Protein AF-A0A159WAA1-F1 (afdb_monomer)

Nearest PDB structures (foldseek):
  8szz-assembly1_s  TM=8.284E-01  e=5.741E+00  synthetic construct

Organism: NCBI:txid241416

Radius of gyration: 31.29 Å; Cα contacts (8 Å, |Δi|>4): 26; chains: 1; bounding box: 63×34×93 Å

Mean predicted aligned error: 6.97 Å

Sequence (122 aa):
DGDYEALVRLLKENDELKDRALRVAAEMENLRRRTARDVHDARAYAVANFARDMLSVSDNLRRALDAIPAEAKASGDAGFKALIEGVELTERAMLSALERHGVKKLEPEGEKFDPNFHQAMF

Solvent-accessible surface area (backbone atoms only — not comparable to full-atom values): 7211 Å² total; per-residue (Å²): 111,71,69,60,54,50,50,54,52,52,52,52,52,50,51,54,51,49,54,51,51,53,51,52,52,52,52,50,53,52,48,51,56,48,51,54,49,53,54,50,49,51,63,72,51,65,52,49,66,60,52,56,59,48,48,58,53,47,52,48,51,51,50,57,63,68,69,52,51,69,65,55,68,69,72,44,54,72,68,56,50,51,49,54,51,52,51,55,50,49,45,53,53,51,53,55,50,39,40,76,72,75,47,71,89,82,80,65,80,93,54,82,91,44,81,92,83,48,82,92,80,134

Structure (mmCIF, N/CA/C/O backbone):
data_AF-A0A159WAA1-F1
#
_entry.id   AF-A0A159WAA1-F1
#
loop_
_atom_site.group_PDB
_atom_site.id
_atom_site.type_symbol
_atom_site.label_atom_id
_atom_site.label_alt_id
_atom_site.label_comp_id
_atom_site.label_asym_id
_atom_site.label_entity_id
_atom_site.label_seq_id
_atom_site.pdbx_PDB_ins_code
_atom_site.Cartn_x
_atom_site.Cartn_y
_atom_site.Cartn_z
_atom_site.occupancy
_atom_site.B_iso_or_equiv
_atom_site.auth_seq_id
_atom_site.auth_comp_id
_atom_site.auth_asym_id
_atom_site.auth_atom_id
_atom_site.pdbx_PDB_model_num
ATOM 1 N N . ASP A 1 1 ? 39.001 -2.198 -59.659 1.00 68.75 1 ASP A N 1
ATOM 2 C CA . ASP A 1 1 ? 38.938 -3.321 -58.702 1.00 68.75 1 ASP A CA 1
ATOM 3 C C . ASP A 1 1 ? 39.058 -2.901 -57.241 1.00 68.75 1 ASP A C 1
ATOM 5 O O . ASP A 1 1 ? 38.083 -3.092 -56.530 1.00 68.75 1 ASP A O 1
ATOM 9 N N . GLY A 1 2 ? 40.136 -2.243 -56.793 1.00 83.88 2 GLY A N 1
ATOM 10 C CA . GLY A 1 2 ? 40.289 -1.844 -55.375 1.00 83.88 2 GLY A CA 1
ATOM 11 C C . GLY A 1 2 ? 39.206 -0.903 -54.811 1.00 83.88 2 GLY A C 1
ATOM 12 O O . GLY A 1 2 ? 38.741 -1.107 -53.692 1.00 83.88 2 GLY A O 1
ATOM 13 N N . ASP A 1 3 ? 38.737 0.076 -55.592 1.00 87.00 3 ASP A N 1
ATOM 14 C CA . ASP A 1 3 ? 37.697 1.019 -55.136 1.00 87.00 3 ASP A CA 1
ATOM 15 C C . ASP A 1 3 ? 36.321 0.359 -54.960 1.00 87.00 3 ASP A C 1
ATOM 17 O O . ASP A 1 3 ? 35.555 0.725 -54.069 1.00 87.00 3 ASP A O 1
ATOM 21 N N . TYR A 1 4 ? 36.008 -0.647 -55.784 1.00 91.31 4 TYR A N 1
ATOM 22 C CA . TYR A 1 4 ? 34.757 -1.400 -55.676 1.00 91.31 4 TYR A CA 1
ATOM 23 C C . TYR A 1 4 ? 34.764 -2.298 -54.433 1.00 91.31 4 TYR A C 1
ATOM 25 O O . TYR A 1 4 ? 33.777 -2.360 -53.703 1.00 91.31 4 TYR A O 1
ATOM 33 N N . GLU A 1 5 ? 35.898 -2.936 -54.141 1.00 93.00 5 GLU A N 1
ATOM 34 C CA . GLU A 1 5 ? 36.074 -3.751 -52.938 1.00 93.00 5 GLU A CA 1
ATOM 35 C C . GLU A 1 5 ? 36.005 -2.901 -51.657 1.00 93.00 5 GLU A C 1
ATOM 37 O O . GLU A 1 5 ? 35.340 -3.280 -50.688 1.00 93.00 5 GLU A O 1
ATOM 42 N N . ALA A 1 6 ? 36.597 -1.700 -51.674 1.00 93.62 6 ALA A N 1
ATOM 43 C CA . ALA A 1 6 ? 36.476 -0.732 -50.587 1.00 93.62 6 ALA A CA 1
ATOM 44 C C . ALA A 1 6 ? 35.020 -0.276 -50.372 1.00 93.62 6 ALA A C 1
ATOM 46 O O . ALA A 1 6 ? 34.557 -0.225 -49.231 1.00 93.62 6 ALA A O 1
ATOM 47 N N . LEU A 1 7 ? 34.275 -0.005 -51.451 1.00 94.75 7 LEU A N 1
ATOM 48 C CA . LEU A 1 7 ? 32.862 0.379 -51.380 1.00 94.75 7 LEU A CA 1
ATOM 49 C C . LEU A 1 7 ? 31.999 -0.732 -50.765 1.00 94.75 7 LEU A C 1
ATOM 51 O O . LEU A 1 7 ? 31.196 -0.467 -49.872 1.00 94.75 7 LEU A O 1
ATOM 55 N N . VAL A 1 8 ? 32.184 -1.980 -51.204 1.00 95.50 8 VAL A N 1
ATOM 56 C CA . VAL A 1 8 ? 31.446 -3.142 -50.681 1.00 95.50 8 VAL A CA 1
ATOM 57 C C . VAL A 1 8 ? 31.746 -3.361 -49.197 1.00 95.50 8 VAL A C 1
ATOM 59 O O . VAL A 1 8 ? 30.826 -3.600 -48.411 1.00 95.50 8 VAL A O 1
ATOM 62 N N . ARG A 1 9 ? 33.013 -3.225 -48.783 1.00 95.62 9 ARG A N 1
ATOM 63 C CA . ARG A 1 9 ? 33.405 -3.315 -47.370 1.00 95.62 9 ARG A CA 1
ATOM 64 C C . ARG A 1 9 ? 32.722 -2.241 -46.521 1.00 95.62 9 ARG A C 1
ATOM 66 O O . ARG A 1 9 ? 32.181 -2.568 -45.468 1.00 95.62 9 ARG A O 1
ATOM 73 N N . LEU A 1 10 ? 32.720 -0.990 -46.983 1.00 96.06 10 LEU A N 1
ATOM 74 C CA . LEU A 1 10 ? 32.089 0.124 -46.271 1.00 96.06 10 LEU A CA 1
ATOM 75 C C . LEU A 1 10 ? 30.568 -0.031 -46.173 1.00 96.06 10 LEU A C 1
ATOM 77 O O . LEU A 1 10 ? 29.998 0.290 -45.135 1.00 96.06 10 LEU A O 1
ATOM 81 N N . LEU A 1 11 ? 29.906 -0.546 -47.215 1.00 95.62 11 LEU A N 1
ATOM 82 C CA . LEU A 1 11 ? 28.469 -0.838 -47.177 1.00 95.62 11 LEU A CA 1
ATOM 83 C C . LEU A 1 11 ? 28.144 -1.911 -46.137 1.00 95.62 11 LEU A C 1
ATOM 85 O O . LEU A 1 11 ? 27.240 -1.721 -45.327 1.00 95.62 11 LEU A O 1
ATOM 89 N N . LYS A 1 12 ? 28.931 -2.991 -46.099 1.00 96.75 12 LYS A N 1
ATOM 90 C CA . LYS A 1 12 ? 28.764 -4.050 -45.101 1.00 96.75 12 LYS A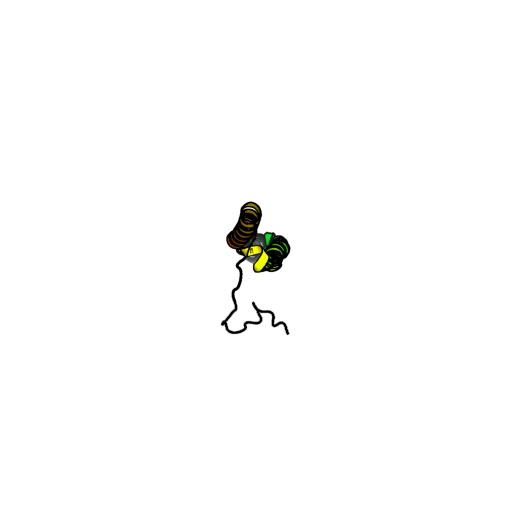 CA 1
ATOM 91 C C . LYS A 1 12 ? 28.967 -3.529 -43.676 1.00 96.75 12 LYS A C 1
ATOM 93 O O . LYS A 1 12 ? 28.150 -3.803 -42.805 1.00 96.75 12 LYS A O 1
ATOM 98 N N . GLU A 1 13 ? 30.020 -2.748 -43.446 1.00 96.12 13 GLU A N 1
ATOM 99 C CA . GLU A 1 13 ? 30.276 -2.129 -42.141 1.00 96.12 13 GLU A CA 1
ATOM 100 C C . GLU A 1 13 ? 29.150 -1.158 -41.749 1.00 96.12 13 GLU A C 1
ATOM 102 O O . GLU A 1 13 ? 28.713 -1.136 -40.600 1.00 96.12 13 GLU A O 1
ATOM 107 N N . ASN A 1 14 ? 28.613 -0.400 -42.709 1.00 97.19 14 ASN A N 1
ATOM 108 C CA . ASN A 1 14 ? 27.476 0.487 -42.479 1.00 97.19 14 ASN A CA 1
ATOM 109 C C . ASN A 1 14 ? 26.214 -0.280 -42.061 1.00 97.19 14 ASN A C 1
ATOM 111 O O . ASN A 1 14 ? 25.527 0.141 -41.129 1.00 97.19 14 ASN A O 1
ATOM 115 N N . ASP A 1 15 ? 25.926 -1.404 -42.714 1.00 97.00 15 ASP A N 1
ATOM 116 C CA . ASP A 1 15 ? 24.777 -2.247 -42.388 1.00 97.00 15 ASP A CA 1
ATOM 117 C C . ASP A 1 15 ? 24.938 -2.922 -41.018 1.00 97.00 15 ASP A C 1
ATOM 119 O O . ASP A 1 15 ? 23.999 -2.921 -40.220 1.00 97.00 15 ASP A O 1
ATOM 123 N N . GLU A 1 16 ? 26.139 -3.404 -40.682 1.00 96.94 16 GLU A N 1
ATOM 124 C CA . GLU A 1 16 ? 26.452 -3.944 -39.351 1.00 96.94 16 GLU A CA 1
ATOM 125 C C . GLU A 1 16 ? 26.291 -2.885 -38.245 1.00 96.94 16 GLU A C 1
ATOM 127 O O . GLU A 1 16 ? 25.753 -3.171 -37.169 1.00 96.94 16 GLU A O 1
ATOM 132 N N . LEU A 1 17 ? 26.718 -1.644 -38.502 1.00 97.38 17 LEU A N 1
ATOM 133 C CA . LEU A 1 17 ? 26.541 -0.529 -37.570 1.00 97.38 17 LEU A CA 1
ATOM 134 C C . LEU A 1 17 ? 25.067 -0.144 -37.408 1.00 97.38 17 LEU A C 1
ATOM 136 O O . LEU A 1 17 ? 24.636 0.121 -36.285 1.00 97.38 17 LEU A O 1
ATOM 140 N N . LYS A 1 18 ? 24.282 -0.141 -38.493 1.00 97.31 18 LYS A N 1
ATOM 141 C CA . LYS A 1 18 ? 22.834 0.117 -38.448 1.00 97.31 18 LYS A CA 1
ATOM 142 C C . LYS A 1 18 ? 22.091 -0.957 -37.661 1.00 97.31 18 LYS A C 1
ATOM 144 O O . LYS A 1 18 ? 21.290 -0.604 -36.799 1.00 97.31 18 LYS A O 1
ATOM 149 N N . ASP A 1 19 ? 22.375 -2.237 -37.906 1.00 97.56 19 ASP A N 1
ATOM 150 C CA . ASP A 1 19 ? 21.779 -3.347 -37.147 1.00 97.56 19 ASP A CA 1
ATOM 151 C C . ASP A 1 19 ? 22.101 -3.221 -35.653 1.00 97.56 19 ASP A C 1
ATOM 153 O O . ASP A 1 19 ? 21.207 -3.271 -34.804 1.00 97.56 19 ASP A O 1
ATOM 157 N N . ARG A 1 20 ? 23.370 -2.947 -35.322 1.00 97.44 20 ARG A N 1
ATOM 158 C CA . ARG A 1 20 ? 23.790 -2.728 -33.934 1.00 97.44 20 ARG A CA 1
ATOM 159 C C . ARG A 1 20 ? 23.076 -1.532 -33.306 1.00 97.44 20 ARG A C 1
ATOM 161 O O . ARG A 1 20 ? 22.610 -1.642 -3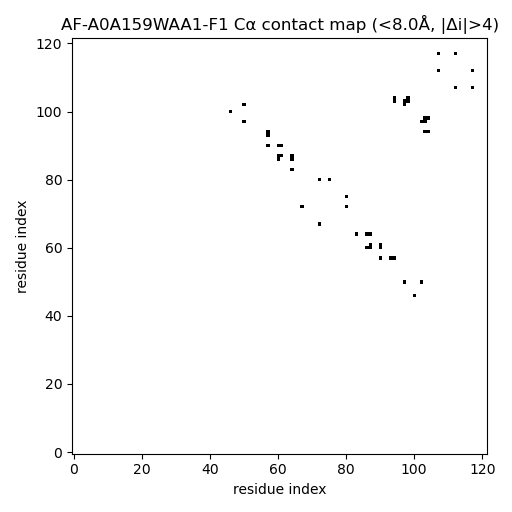2.175 1.00 97.44 20 ARG A O 1
ATOM 168 N N . ALA A 1 21 ? 22.965 -0.415 -34.021 1.00 97.62 21 ALA A N 1
ATOM 169 C CA . ALA A 1 21 ? 22.284 0.779 -33.531 1.00 97.62 21 ALA A CA 1
ATOM 170 C C . ALA A 1 21 ? 20.790 0.523 -33.277 1.00 97.62 21 ALA A C 1
ATOM 172 O O . ALA A 1 21 ? 20.276 0.909 -32.228 1.00 97.62 21 ALA A O 1
ATOM 173 N N . LEU A 1 22 ? 20.106 -0.176 -34.189 1.00 97.50 22 LEU A N 1
ATOM 174 C CA . LEU A 1 22 ? 18.698 -0.549 -34.031 1.00 97.50 22 LEU A CA 1
ATOM 175 C C . LEU A 1 22 ? 18.489 -1.504 -32.852 1.00 97.50 22 LEU A C 1
ATOM 177 O O . LEU A 1 22 ? 17.559 -1.309 -32.068 1.00 97.50 22 LEU A O 1
ATOM 181 N N . ARG A 1 23 ? 19.370 -2.498 -32.682 1.00 97.69 23 ARG A N 1
ATOM 182 C CA . ARG A 1 23 ? 19.312 -3.428 -31.547 1.00 97.69 23 ARG A CA 1
ATOM 183 C C . ARG A 1 23 ? 19.504 -2.701 -30.219 1.00 97.69 23 ARG A C 1
ATOM 185 O O . ARG A 1 23 ? 18.685 -2.869 -29.322 1.00 97.69 23 ARG A O 1
ATOM 192 N N . VAL A 1 24 ? 20.518 -1.841 -30.117 1.00 97.81 24 VAL A N 1
ATOM 193 C CA .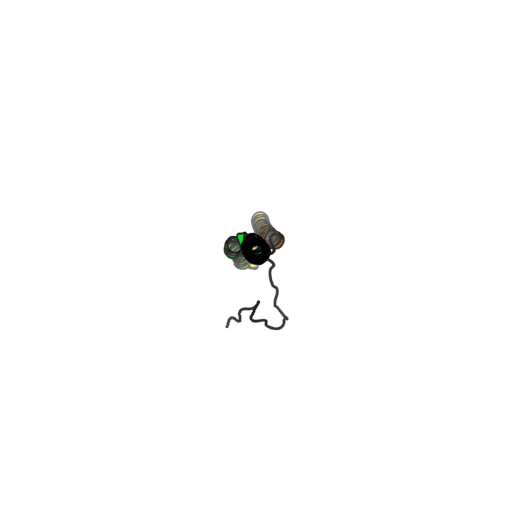 VAL A 1 24 ? 20.760 -1.035 -28.908 1.00 97.81 24 VAL A CA 1
ATOM 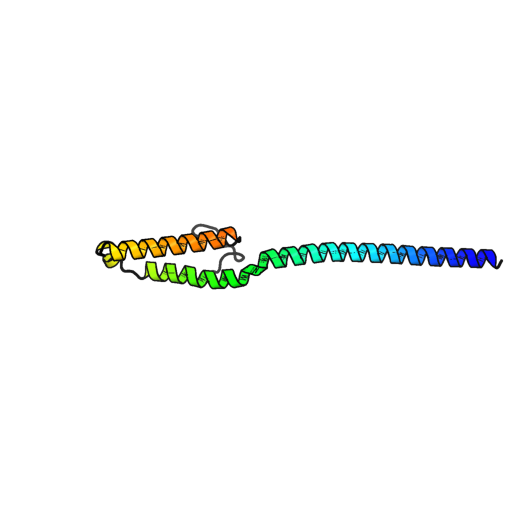194 C C . VAL A 1 24 ? 19.570 -0.117 -28.619 1.00 97.81 24 VAL A C 1
ATOM 196 O O . VAL A 1 24 ? 19.135 -0.025 -27.474 1.00 97.81 24 VAL A O 1
ATOM 199 N N . ALA A 1 25 ? 18.987 0.522 -29.637 1.00 97.69 25 ALA A N 1
ATOM 200 C CA . ALA A 1 25 ? 17.799 1.354 -29.458 1.00 97.69 25 ALA A CA 1
ATOM 201 C C . ALA A 1 25 ? 16.604 0.546 -28.916 1.00 97.69 25 ALA A C 1
ATOM 203 O O . ALA A 1 25 ? 15.917 0.996 -27.997 1.00 97.69 25 ALA A O 1
ATOM 204 N N . ALA A 1 26 ? 16.387 -0.666 -29.434 1.00 98.06 26 ALA A N 1
ATOM 205 C CA . ALA A 1 26 ? 15.337 -1.562 -28.957 1.00 98.06 26 ALA A CA 1
ATOM 206 C C . ALA A 1 26 ? 15.582 -2.037 -27.512 1.00 98.06 26 ALA A C 1
ATOM 208 O O . ALA A 1 26 ? 14.659 -2.043 -26.695 1.00 98.06 26 ALA A O 1
ATOM 209 N N . GLU A 1 27 ? 16.819 -2.398 -27.166 1.00 97.88 27 GLU A N 1
ATOM 210 C CA . GLU A 1 27 ? 17.206 -2.774 -25.801 1.00 97.88 27 GLU A CA 1
ATOM 211 C C . GLU A 1 27 ? 16.998 -1.621 -24.812 1.00 97.88 27 GLU A C 1
ATOM 213 O O . GLU A 1 27 ? 16.460 -1.834 -23.724 1.00 97.88 27 GLU A O 1
ATOM 218 N N . MET A 1 28 ? 17.343 -0.393 -25.207 1.00 97.94 28 MET A N 1
ATOM 219 C CA . MET A 1 28 ? 17.137 0.804 -24.389 1.00 97.94 28 MET A CA 1
ATOM 220 C C . MET A 1 28 ? 15.655 1.106 -24.156 1.00 97.94 28 MET A C 1
ATOM 222 O O . MET A 1 28 ? 15.272 1.434 -23.033 1.00 97.94 28 MET A O 1
ATOM 226 N N . GLU A 1 29 ? 14.804 0.957 -25.173 1.00 98.06 29 GLU A N 1
ATOM 227 C CA . GLU A 1 29 ? 13.355 1.132 -25.017 1.00 98.06 29 GLU A CA 1
ATOM 228 C C . GLU A 1 29 ? 12.755 0.053 -24.099 1.00 98.06 29 GLU A C 1
ATOM 230 O O . GLU A 1 29 ? 11.952 0.359 -23.214 1.00 98.06 29 GLU A O 1
ATOM 235 N N . ASN A 1 30 ? 13.195 -1.202 -24.233 1.00 98.19 30 ASN A N 1
ATOM 236 C CA . ASN A 1 30 ? 12.786 -2.283 -23.334 1.00 98.19 30 ASN A CA 1
ATOM 237 C C . ASN A 1 30 ? 13.232 -2.027 -21.890 1.00 98.19 30 ASN A C 1
ATOM 239 O O . ASN A 1 30 ? 12.434 -2.179 -20.961 1.00 98.19 30 ASN A O 1
ATOM 243 N N . LEU A 1 31 ? 14.480 -1.591 -21.694 1.00 98.06 31 LEU A N 1
ATOM 244 C CA . LEU A 1 31 ? 15.001 -1.221 -20.383 1.00 98.06 31 LEU A CA 1
ATOM 245 C C . LEU A 1 31 ? 14.185 -0.080 -19.778 1.00 98.06 31 LEU A C 1
ATOM 247 O O . LEU A 1 31 ? 13.769 -0.187 -18.630 1.00 98.06 31 LEU A O 1
ATOM 251 N N . ARG A 1 32 ? 13.907 0.976 -20.547 1.00 98.00 32 ARG A N 1
ATOM 252 C CA . ARG A 1 32 ? 13.108 2.126 -20.108 1.00 98.00 32 ARG A CA 1
ATOM 253 C C . ARG A 1 32 ? 11.697 1.714 -19.680 1.00 98.00 32 ARG A C 1
ATOM 255 O O . ARG A 1 32 ? 11.205 2.186 -18.658 1.00 98.00 32 ARG A O 1
ATOM 262 N N . ARG A 1 33 ? 11.039 0.828 -20.434 1.00 97.94 33 ARG A N 1
ATOM 263 C CA . ARG A 1 33 ? 9.717 0.292 -20.063 1.00 97.94 33 ARG A CA 1
ATOM 264 C C . ARG A 1 33 ? 9.773 -0.530 -18.783 1.00 97.94 33 ARG A C 1
ATOM 266 O O . ARG A 1 33 ? 8.882 -0.397 -17.948 1.00 97.94 33 ARG A O 1
ATOM 273 N N . ARG A 1 34 ? 10.804 -1.365 -18.625 1.00 98.00 34 ARG A N 1
ATOM 274 C CA . ARG A 1 34 ? 10.994 -2.179 -17.419 1.00 98.00 34 ARG A CA 1
ATOM 275 C C . ARG A 1 34 ? 11.248 -1.301 -16.199 1.00 98.00 34 ARG A C 1
ATOM 277 O O . ARG A 1 34 ? 10.521 -1.412 -15.225 1.00 98.00 34 ARG A O 1
ATOM 284 N N . THR A 1 35 ? 12.188 -0.365 -16.284 1.00 97.81 35 THR A N 1
ATOM 285 C CA . THR A 1 35 ? 12.520 0.522 -15.162 1.00 97.81 35 THR A CA 1
ATOM 286 C C . THR A 1 35 ? 11.351 1.415 -14.766 1.00 97.81 35 THR A C 1
ATOM 288 O O . THR A 1 35 ? 11.156 1.662 -13.581 1.00 97.81 35 THR A O 1
ATOM 291 N N . ALA A 1 36 ? 10.525 1.861 -15.718 1.00 97.50 36 ALA A N 1
ATOM 292 C CA . ALA A 1 36 ? 9.304 2.595 -15.400 1.00 97.50 36 ALA A CA 1
ATOM 293 C C . ALA A 1 36 ? 8.320 1.761 -14.559 1.00 97.50 36 ALA A C 1
ATOM 295 O O . ALA A 1 36 ? 7.733 2.293 -13.617 1.00 97.50 36 ALA A O 1
ATOM 296 N N . ARG A 1 37 ? 8.165 0.464 -14.869 1.00 97.69 37 ARG A N 1
ATOM 297 C CA . ARG A 1 37 ? 7.353 -0.467 -14.068 1.00 97.69 37 ARG A CA 1
ATOM 298 C C . ARG A 1 37 ? 7.977 -0.710 -12.699 1.00 97.69 37 ARG A C 1
ATOM 300 O O . ARG A 1 37 ? 7.297 -0.516 -11.705 1.00 97.69 37 ARG A O 1
ATOM 307 N N . ASP A 1 38 ? 9.274 -0.998 -12.640 1.00 97.06 38 ASP A N 1
ATOM 308 C CA . ASP A 1 38 ? 9.972 -1.247 -11.372 1.00 97.06 38 ASP A CA 1
ATOM 309 C C . ASP A 1 38 ? 9.867 -0.037 -10.424 1.00 97.06 38 ASP A C 1
ATOM 311 O O . ASP A 1 38 ? 9.622 -0.192 -9.231 1.00 97.06 38 ASP A O 1
ATOM 315 N N . VAL A 1 39 ? 9.996 1.189 -10.949 1.00 97.12 39 VAL A N 1
ATOM 316 C CA . VAL A 1 39 ? 9.827 2.429 -10.170 1.00 97.12 39 VAL A CA 1
ATOM 317 C C . VAL A 1 39 ? 8.382 2.611 -9.711 1.00 97.12 39 VAL A C 1
ATOM 319 O O . VAL A 1 39 ? 8.151 3.058 -8.586 1.00 97.12 39 VAL A O 1
ATOM 322 N N . HIS A 1 40 ? 7.411 2.304 -10.570 1.00 94.62 40 HIS A N 1
ATOM 323 C CA . HIS A 1 40 ? 5.999 2.353 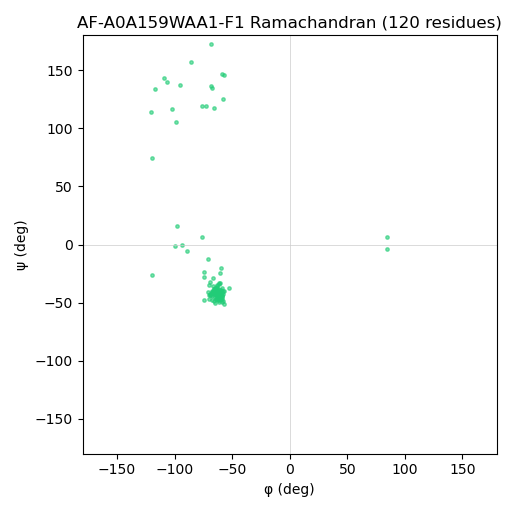-10.207 1.00 94.62 40 HIS A CA 1
ATOM 324 C C . HIS A 1 40 ? 5.689 1.368 -9.074 1.00 94.62 40 HIS A C 1
ATOM 326 O O . HIS A 1 40 ? 5.123 1.767 -8.058 1.00 94.62 40 HIS A O 1
ATOM 332 N N . ASP A 1 41 ? 6.128 0.121 -9.206 1.00 94.38 41 ASP A N 1
ATOM 333 C CA . ASP A 1 41 ? 5.867 -0.940 -8.238 1.00 94.38 41 ASP A CA 1
ATOM 334 C C . ASP A 1 41 ? 6.597 -0.667 -6.922 1.00 94.38 41 ASP A C 1
ATOM 336 O O . ASP A 1 41 ? 6.000 -0.757 -5.851 1.00 94.38 41 ASP A O 1
ATOM 340 N N . ALA A 1 42 ? 7.852 -0.212 -6.978 1.00 93.50 42 ALA A N 1
ATOM 341 C CA . ALA A 1 42 ? 8.584 0.214 -5.790 1.00 93.50 42 ALA A CA 1
ATOM 342 C C . ALA A 1 42 ? 7.843 1.322 -5.030 1.00 93.50 42 ALA A C 1
ATOM 344 O O . ALA A 1 42 ? 7.784 1.284 -3.806 1.00 93.50 42 ALA A O 1
ATOM 345 N N . ARG A 1 43 ? 7.235 2.290 -5.731 1.00 89.69 43 ARG A N 1
ATOM 346 C CA . ARG A 1 43 ? 6.415 3.335 -5.096 1.00 89.69 43 ARG A CA 1
ATOM 347 C C . ARG A 1 43 ? 5.115 2.783 -4.522 1.00 89.69 43 ARG A C 1
ATOM 349 O O . ARG A 1 43 ? 4.762 3.154 -3.407 1.00 89.69 43 ARG A O 1
ATOM 356 N N . ALA A 1 44 ? 4.425 1.914 -5.258 1.00 88.56 44 ALA A N 1
ATOM 357 C CA . ALA A 1 44 ? 3.167 1.316 -4.822 1.00 88.56 44 ALA A CA 1
ATOM 358 C C . ALA A 1 44 ? 3.351 0.447 -3.565 1.00 88.56 44 ALA A C 1
ATOM 360 O O . ALA A 1 44 ? 2.540 0.510 -2.644 1.00 88.56 44 ALA A O 1
ATOM 361 N N . TYR A 1 45 ? 4.444 -0.316 -3.492 1.00 90.75 45 TYR A N 1
ATOM 362 C CA . TYR A 1 45 ? 4.702 -1.265 -2.408 1.00 90.75 45 TYR A CA 1
ATOM 363 C C . TYR A 1 45 ? 5.669 -0.754 -1.327 1.00 90.75 45 TYR A C 1
ATOM 365 O O . TYR A 1 45 ? 5.873 -1.450 -0.333 1.00 90.75 45 TYR A O 1
ATOM 373 N N . ALA A 1 46 ? 6.220 0.462 -1.452 1.00 90.69 46 ALA A N 1
ATOM 374 C CA . ALA A 1 46 ? 7.156 1.047 -0.478 1.00 90.69 46 ALA A CA 1
ATOM 375 C C . ALA A 1 46 ? 6.622 1.032 0.963 1.00 90.69 46 ALA A C 1
ATOM 377 O O . ALA A 1 46 ? 7.373 0.802 1.908 1.00 90.69 46 ALA A O 1
ATOM 378 N N . VAL A 1 47 ? 5.320 1.270 1.130 1.00 89.50 47 VAL A N 1
ATOM 379 C CA . VAL A 1 47 ? 4.665 1.356 2.443 1.00 89.50 47 VAL A CA 1
ATOM 380 C C . VAL A 1 47 ? 4.062 0.031 2.906 1.00 89.50 47 VAL A C 1
ATOM 382 O O . VAL A 1 47 ? 3.517 -0.023 4.002 1.00 89.50 47 VAL A O 1
ATOM 385 N N . ALA A 1 48 ? 4.155 -1.046 2.119 1.00 91.56 48 ALA A N 1
ATOM 386 C CA . ALA A 1 48 ? 3.428 -2.288 2.389 1.00 91.56 48 ALA A CA 1
ATOM 387 C C . ALA A 1 48 ? 3.830 -2.940 3.721 1.00 91.56 48 ALA A C 1
ATOM 389 O O . ALA A 1 48 ? 2.968 -3.362 4.488 1.00 91.56 48 ALA A O 1
ATOM 390 N N . ASN A 1 49 ? 5.131 -2.993 4.024 1.00 92.19 49 ASN A N 1
ATOM 391 C CA . ASN A 1 49 ? 5.609 -3.556 5.291 1.00 92.19 49 ASN A CA 1
ATOM 392 C C . ASN A 1 49 ? 5.199 -2.684 6.481 1.00 92.19 49 ASN A C 1
ATOM 394 O O . ASN A 1 49 ? 4.677 -3.203 7.459 1.00 92.19 49 ASN A O 1
ATOM 398 N N . PHE A 1 50 ? 5.343 -1.363 6.355 1.00 91.69 50 PHE A N 1
ATOM 399 C CA . PHE A 1 50 ? 4.901 -0.430 7.388 1.00 91.69 50 PHE A CA 1
ATOM 400 C C . PHE A 1 50 ? 3.392 -0.542 7.644 1.00 91.69 50 PHE A C 1
ATOM 402 O O . PHE A 1 50 ? 2.963 -0.642 8.788 1.00 91.69 50 PHE A O 1
ATOM 409 N N . ALA A 1 51 ? 2.582 -0.584 6.585 1.00 93.12 51 ALA A N 1
ATOM 410 C CA . ALA A 1 51 ? 1.142 -0.762 6.697 1.00 93.12 51 ALA A CA 1
ATOM 411 C C . ALA A 1 51 ? 0.779 -2.091 7.373 1.00 93.12 51 ALA A C 1
ATOM 413 O O . ALA A 1 51 ? -0.107 -2.103 8.221 1.00 93.12 51 ALA A O 1
ATOM 414 N N . ARG A 1 52 ? 1.488 -3.186 7.055 1.00 91.88 52 ARG A N 1
ATOM 415 C CA . ARG A 1 52 ? 1.301 -4.485 7.720 1.00 91.88 52 ARG A CA 1
ATOM 416 C C . ARG A 1 52 ? 1.540 -4.386 9.226 1.00 91.88 52 ARG A C 1
ATOM 418 O O . ARG A 1 52 ? 0.723 -4.881 9.995 1.00 91.88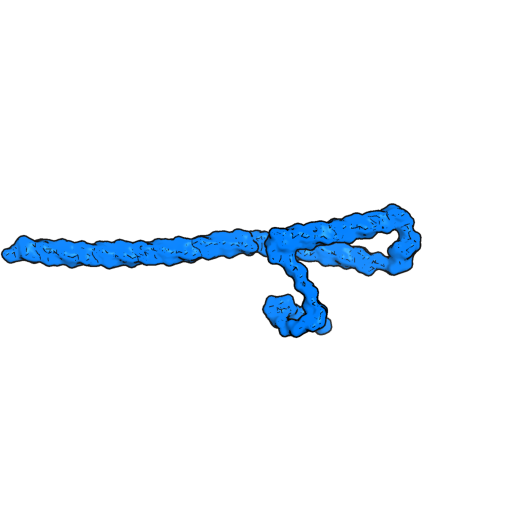 52 ARG A O 1
ATOM 425 N N . ASP A 1 53 ? 2.610 -3.722 9.646 1.00 93.44 53 ASP A N 1
ATOM 426 C CA . ASP A 1 53 ? 2.901 -3.544 11.070 1.00 93.44 53 ASP A CA 1
ATOM 427 C C . ASP A 1 53 ? 1.836 -2.665 11.745 1.00 93.44 53 ASP A C 1
ATOM 429 O O . ASP A 1 53 ? 1.394 -2.954 12.858 1.00 93.44 53 ASP A O 1
ATOM 433 N N . MET A 1 54 ? 1.350 -1.633 11.050 1.00 93.44 54 MET A N 1
ATOM 434 C CA . MET A 1 54 ? 0.278 -0.759 11.538 1.00 93.44 54 MET A CA 1
ATOM 435 C C . MET A 1 54 ? -1.075 -1.468 11.684 1.00 93.44 54 MET A C 1
ATOM 437 O O . MET A 1 54 ? -1.838 -1.101 12.578 1.00 93.44 54 MET A O 1
ATOM 441 N N . LEU A 1 55 ? -1.368 -2.508 10.894 1.00 91.44 55 LEU A N 1
ATOM 442 C CA . LEU A 1 55 ? -2.581 -3.316 11.090 1.00 91.44 55 LEU A CA 1
ATOM 443 C C . LEU A 1 55 ? -2.622 -3.923 12.496 1.00 91.44 55 LEU A C 1
ATOM 445 O O . LEU A 1 55 ? -3.638 -3.814 13.173 1.00 91.44 55 LEU A O 1
ATOM 449 N N . SER A 1 56 ? -1.491 -4.439 12.988 1.00 91.81 56 SER A N 1
ATOM 450 C CA . SER A 1 56 ? -1.417 -5.018 14.336 1.00 91.81 56 SER A CA 1
ATOM 451 C C . SER A 1 56 ? -1.746 -4.005 15.441 1.00 91.81 56 SER A C 1
ATOM 453 O O . SER A 1 56 ? -2.333 -4.354 16.465 1.00 91.81 56 SER A O 1
ATOM 455 N N . VAL A 1 57 ? -1.401 -2.731 15.235 1.00 93.56 57 VAL A N 1
ATOM 456 C CA . VAL A 1 57 ? -1.724 -1.646 16.167 1.00 93.56 57 VAL A CA 1
ATOM 457 C C . VAL A 1 57 ? -3.225 -1.371 16.146 1.00 93.56 57 VAL A C 1
ATOM 459 O O . VAL A 1 57 ? -3.838 -1.319 17.211 1.00 93.56 57 VAL A O 1
ATOM 462 N N . SER A 1 58 ? -3.824 -1.260 14.956 1.00 93.19 58 SER A N 1
ATOM 463 C CA . SER A 1 58 ? -5.275 -1.087 14.804 1.00 93.19 58 SER A CA 1
ATOM 464 C C . SER A 1 58 ? -6.053 -2.246 15.437 1.00 93.19 58 SER A C 1
ATOM 466 O O . SER A 1 58 ? -7.003 -2.014 16.183 1.00 93.19 58 SER A O 1
ATOM 468 N N . ASP A 1 59 ? -5.613 -3.486 15.214 1.00 92.38 59 ASP A N 1
ATOM 469 C CA . ASP A 1 59 ? -6.235 -4.687 15.781 1.00 92.38 59 ASP A CA 1
ATOM 470 C C . ASP A 1 59 ? -6.157 -4.704 17.311 1.00 92.38 59 ASP A C 1
ATOM 472 O O . ASP A 1 59 ? -7.099 -5.116 17.987 1.00 92.38 59 ASP A O 1
ATOM 476 N N . ASN A 1 60 ? -5.047 -4.232 17.885 1.00 94.75 60 ASN A N 1
ATOM 477 C CA . ASN A 1 60 ? -4.900 -4.134 19.333 1.00 94.75 60 ASN A CA 1
ATOM 478 C C . ASN A 1 60 ? -5.785 -3.035 19.937 1.00 94.75 60 ASN A C 1
ATOM 480 O O . ASN A 1 60 ? -6.310 -3.238 21.031 1.00 94.75 60 ASN A O 1
ATOM 484 N N . LEU A 1 61 ? -5.996 -1.910 19.240 1.00 94.56 61 LEU A N 1
ATOM 485 C CA . LEU A 1 61 ? -6.969 -0.891 19.661 1.00 94.56 61 LEU A CA 1
ATOM 486 C C . LEU A 1 61 ? -8.384 -1.478 19.691 1.00 94.56 61 LEU A C 1
ATOM 488 O O . LEU A 1 61 ? -9.071 -1.358 20.707 1.00 94.56 61 LEU A O 1
ATOM 492 N N . ARG A 1 62 ? -8.785 -2.184 18.625 1.00 94.19 62 ARG A N 1
ATOM 493 C CA . ARG A 1 62 ? -10.073 -2.888 18.561 1.00 94.19 62 ARG A CA 1
ATOM 494 C C . ARG A 1 62 ? -10.206 -3.913 19.685 1.00 94.19 62 ARG A C 1
ATOM 496 O O . ARG A 1 62 ? -11.177 -3.883 20.433 1.00 94.19 62 ARG A O 1
ATOM 503 N N . ARG A 1 63 ? -9.191 -4.760 19.881 1.00 94.94 63 ARG A N 1
ATOM 504 C CA . ARG A 1 63 ? -9.162 -5.759 20.960 1.00 94.94 63 ARG A CA 1
ATOM 505 C C . ARG A 1 63 ? -9.297 -5.121 22.341 1.00 94.94 63 ARG A C 1
ATOM 507 O O . ARG A 1 63 ? -9.986 -5.672 23.193 1.00 94.94 63 ARG A O 1
ATOM 514 N N . ALA A 1 64 ? -8.648 -3.981 22.576 1.00 94.00 64 ALA A N 1
ATOM 515 C CA . ALA A 1 64 ? -8.760 -3.258 23.838 1.00 94.00 64 ALA A CA 1
ATOM 516 C C . ALA A 1 64 ? -10.189 -2.743 24.071 1.00 94.00 64 ALA A C 1
ATOM 518 O O . ALA A 1 64 ? -10.698 -2.871 25.180 1.00 94.00 64 ALA A O 1
ATOM 519 N N . LEU A 1 65 ? -10.847 -2.216 23.032 1.00 93.81 65 LEU A N 1
ATOM 520 C CA . LEU 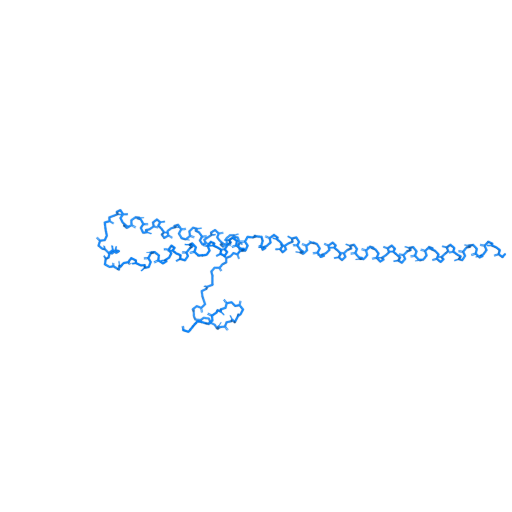A 1 65 ? -12.245 -1.772 23.082 1.00 93.81 65 LEU A CA 1
ATOM 521 C C . LEU A 1 65 ? -13.229 -2.930 23.303 1.00 93.81 65 LEU A C 1
ATOM 523 O O . LEU A 1 65 ? -14.212 -2.778 24.037 1.00 93.81 65 LEU A O 1
ATOM 527 N N . ASP A 1 66 ? -12.968 -4.080 22.685 1.00 94.50 66 ASP A N 1
ATOM 528 C CA . ASP A 1 66 ? -13.801 -5.283 22.786 1.00 94.50 66 ASP A CA 1
ATOM 529 C C . ASP A 1 66 ? -13.637 -5.990 24.138 1.00 94.50 66 ASP A C 1
ATOM 531 O O . ASP A 1 66 ? -14.577 -6.605 24.636 1.00 94.50 66 ASP A O 1
ATOM 535 N N . ALA A 1 67 ? -12.470 -5.858 24.776 1.00 95.25 67 ALA A N 1
ATOM 536 C CA . ALA A 1 67 ? -12.202 -6.417 26.099 1.00 95.25 67 ALA A CA 1
ATOM 537 C C . ALA A 1 67 ? -12.945 -5.695 27.239 1.00 95.25 67 ALA A C 1
ATOM 539 O O . ALA A 1 67 ? -12.967 -6.197 28.363 1.00 95.25 67 ALA A O 1
ATOM 540 N N . ILE A 1 68 ? -13.537 -4.523 26.985 1.00 93.38 68 ILE A N 1
ATOM 541 C CA . ILE A 1 68 ? -14.292 -3.777 27.996 1.00 93.38 68 ILE A CA 1
ATOM 542 C C . ILE A 1 68 ? -15.663 -4.449 28.194 1.00 93.38 68 ILE A C 1
ATOM 544 O O . ILE A 1 68 ? -16.459 -4.466 27.249 1.00 93.38 68 ILE A O 1
ATOM 548 N N . PRO A 1 69 ? -15.992 -4.937 29.409 1.00 93.69 69 PRO A N 1
ATOM 549 C CA . PRO A 1 69 ? -17.283 -5.563 29.691 1.00 93.69 69 PRO A CA 1
ATOM 550 C C . PRO A 1 69 ? -18.461 -4.633 29.388 1.00 93.69 69 PRO A C 1
ATOM 552 O O . PRO A 1 69 ? -18.383 -3.421 29.615 1.00 93.69 69 PRO A O 1
ATOM 555 N N . ALA A 1 70 ? -19.577 -5.196 28.922 1.00 91.06 70 ALA A N 1
ATOM 556 C CA . ALA A 1 70 ? -20.771 -4.425 28.575 1.00 91.06 70 ALA A CA 1
ATOM 557 C C . ALA A 1 70 ? -21.309 -3.626 29.774 1.00 91.06 70 ALA A C 1
ATOM 559 O O . ALA A 1 70 ? -21.711 -2.471 29.628 1.00 91.06 70 ALA A O 1
ATOM 560 N N . GLU A 1 71 ? -21.237 -4.205 30.973 1.00 90.44 71 GLU A N 1
ATOM 561 C CA . GLU A 1 71 ? -21.625 -3.563 32.226 1.00 90.44 71 GLU A CA 1
ATOM 562 C C . GLU A 1 71 ? -20.758 -2.331 32.489 1.00 90.44 71 GLU A C 1
ATOM 564 O O . GLU A 1 71 ? -21.291 -1.263 32.773 1.00 90.44 71 GLU A O 1
ATOM 569 N N . ALA A 1 72 ? -19.439 -2.445 32.300 1.00 87.69 72 ALA A N 1
ATOM 570 C CA . ALA A 1 72 ? -18.503 -1.338 32.478 1.00 87.69 72 ALA A CA 1
ATOM 571 C C . ALA A 1 72 ? -18.716 -0.224 31.438 1.00 87.69 72 ALA A C 1
ATOM 573 O O . ALA A 1 72 ? -18.613 0.955 31.778 1.00 87.69 72 ALA A O 1
ATOM 574 N N . LYS A 1 73 ? -19.075 -0.568 30.191 1.00 87.25 73 LYS A N 1
ATOM 575 C CA . LYS A 1 73 ? -19.460 0.429 29.173 1.00 87.25 73 LYS A CA 1
ATOM 576 C C . LYS A 1 73 ? -20.735 1.181 29.575 1.00 87.25 73 LYS A C 1
ATOM 578 O O . LYS A 1 73 ? -20.812 2.399 29.412 1.00 87.25 73 LYS A O 1
ATOM 583 N N . ALA A 1 74 ? -21.726 0.478 30.125 1.00 88.00 74 ALA A N 1
ATOM 584 C CA . ALA A 1 74 ? -23.009 1.066 30.508 1.00 88.00 74 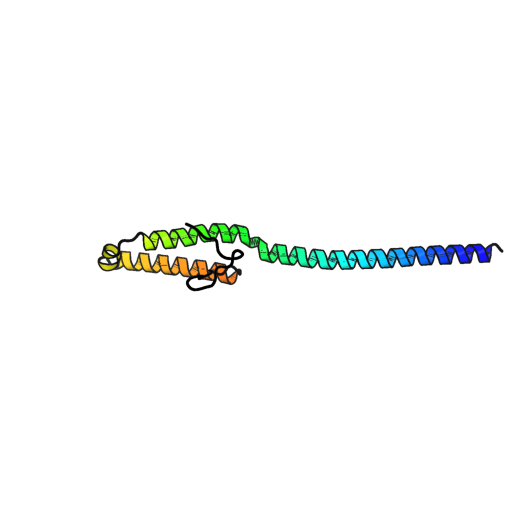ALA A CA 1
ATOM 585 C C . ALA A 1 74 ? -22.913 1.920 31.786 1.00 88.00 74 ALA A C 1
ATOM 587 O O . ALA A 1 74 ? -23.387 3.064 31.806 1.00 88.00 74 ALA A O 1
ATOM 588 N N . SER A 1 75 ? -22.272 1.387 32.831 1.00 90.88 75 SER A N 1
ATOM 589 C CA . SER A 1 75 ? -22.173 2.001 34.160 1.00 90.88 75 SER A CA 1
ATOM 590 C C . SER A 1 75 ? -20.971 2.928 34.335 1.00 90.88 75 SER A C 1
ATOM 592 O O . SER A 1 75 ? -20.840 3.549 35.387 1.00 90.88 75 SER A O 1
ATOM 594 N N . GLY A 1 76 ? -20.083 3.006 33.341 1.00 87.38 76 GLY A N 1
ATOM 595 C CA . GLY A 1 76 ? -18.917 3.881 33.366 1.00 87.38 76 GLY A CA 1
ATOM 596 C C . GLY A 1 76 ? -19.288 5.355 33.521 1.00 87.38 76 GLY A C 1
ATOM 597 O O . GLY A 1 76 ? -20.324 5.815 33.019 1.00 87.38 76 GLY A O 1
ATOM 598 N N . ASP A 1 77 ? -18.423 6.097 34.209 1.00 93.50 77 ASP A N 1
ATOM 599 C CA . ASP A 1 77 ? -18.562 7.542 34.342 1.00 93.50 77 ASP A CA 1
ATOM 600 C C . ASP A 1 77 ? -18.331 8.268 32.999 1.00 93.50 77 ASP A C 1
ATOM 602 O O . ASP A 1 77 ? -17.970 7.673 31.977 1.00 93.50 77 ASP A O 1
ATOM 606 N N . ALA A 1 78 ? -18.582 9.579 32.982 1.00 93.19 78 ALA A N 1
ATOM 607 C CA . ALA A 1 78 ? -18.437 10.382 31.770 1.00 93.19 78 ALA A CA 1
ATOM 608 C C . ALA A 1 78 ? -16.995 10.392 31.228 1.00 93.19 78 ALA A C 1
ATOM 610 O O . ALA A 1 78 ? -16.805 10.416 30.013 1.00 93.19 78 ALA A O 1
ATOM 611 N N . GLY A 1 79 ? -15.987 10.344 32.107 1.00 94.75 79 GLY A N 1
ATOM 612 C CA . GLY A 1 79 ? -14.579 10.333 31.709 1.00 94.75 79 GLY A CA 1
ATOM 613 C C . GLY A 1 79 ? -14.188 9.026 31.021 1.00 94.75 79 GLY A C 1
ATOM 614 O O . GLY A 1 79 ? -13.542 9.043 29.976 1.00 94.75 79 GLY A O 1
ATOM 615 N N . PHE A 1 80 ? -14.643 7.895 31.556 1.00 94.38 80 PHE A N 1
ATOM 616 C CA . PHE A 1 80 ? -14.423 6.580 30.971 1.00 94.38 80 PHE A CA 1
ATOM 617 C C . PHE A 1 80 ? -15.116 6.435 29.612 1.00 94.38 80 PHE A C 1
ATOM 619 O O . PHE A 1 80 ? -14.510 5.951 28.659 1.00 94.38 80 PHE A O 1
ATOM 626 N N . LYS A 1 81 ? -16.356 6.924 29.484 1.00 93.38 81 LYS A N 1
ATOM 627 C CA . LYS A 1 81 ? -17.076 6.938 28.199 1.00 93.38 81 LYS A CA 1
ATOM 628 C C . LYS A 1 81 ? -16.364 7.796 27.149 1.00 93.38 81 LYS A C 1
ATOM 630 O O . LYS A 1 81 ? -16.197 7.343 26.020 1.00 93.38 81 LYS A O 1
ATOM 635 N N . ALA A 1 82 ? -15.876 8.978 27.532 1.00 95.06 82 ALA A N 1
ATOM 636 C CA . ALA A 1 82 ? -15.096 9.840 26.643 1.00 95.06 82 ALA A CA 1
ATOM 637 C C . ALA A 1 82 ? -13.768 9.193 26.207 1.00 95.06 82 ALA A C 1
ATOM 639 O O . ALA A 1 82 ? -13.344 9.359 25.064 1.00 95.06 82 ALA A O 1
ATOM 640 N N . LEU A 1 83 ? -13.120 8.424 27.090 1.00 94.81 83 LEU A N 1
ATOM 641 C CA . LEU A 1 83 ? -11.919 7.663 26.743 1.00 94.81 83 LEU A CA 1
ATOM 642 C C . LEU A 1 83 ? -12.215 6.591 25.686 1.00 94.81 83 LEU A C 1
ATOM 644 O O . LEU A 1 83 ? -11.477 6.500 24.708 1.00 94.81 83 LEU A O 1
ATOM 648 N N . ILE A 1 84 ? -13.290 5.812 25.858 1.00 94.88 84 ILE A N 1
ATOM 649 C CA . ILE A 1 84 ? -13.717 4.794 24.880 1.00 94.88 84 ILE A CA 1
ATOM 650 C C . ILE A 1 84 ? -13.946 5.441 23.512 1.00 94.88 84 ILE A C 1
ATOM 652 O O . ILE A 1 84 ? -13.364 5.003 22.521 1.00 94.88 84 ILE A O 1
ATOM 656 N N . GLU A 1 85 ? -14.724 6.523 23.468 1.00 94.56 85 GLU A N 1
ATOM 657 C CA . GLU A 1 85 ? -15.014 7.252 22.230 1.00 94.56 85 GLU A CA 1
ATOM 658 C C . GLU A 1 85 ? -13.736 7.799 21.568 1.00 94.56 85 GLU A C 1
ATOM 660 O O . GLU A 1 85 ? -13.562 7.697 20.351 1.00 94.56 85 GLU A O 1
ATOM 665 N N . GLY A 1 86 ? -12.804 8.338 22.359 1.00 96.19 86 GLY A N 1
ATOM 666 C CA . GLY A 1 86 ? -11.519 8.832 21.862 1.00 96.19 86 GLY A CA 1
ATOM 667 C C . GLY A 1 86 ? -10.658 7.733 21.233 1.00 96.19 86 GLY A C 1
ATOM 668 O O . GLY A 1 86 ? -10.040 7.943 20.183 1.00 96.19 86 GLY A O 1
ATOM 669 N N . VAL A 1 87 ? -10.647 6.540 21.831 1.00 95.69 87 VAL A N 1
ATOM 670 C CA . VAL A 1 87 ? -9.942 5.374 21.282 1.00 95.69 87 VAL A CA 1
ATOM 671 C C . VAL A 1 87 ? -10.618 4.884 19.994 1.00 95.69 87 VAL A C 1
ATOM 673 O O . VAL A 1 87 ? -9.924 4.671 19.000 1.00 95.69 87 VAL A O 1
ATOM 676 N N . GLU A 1 88 ? -11.952 4.803 19.947 1.00 95.12 88 GLU A N 1
ATOM 677 C CA . GLU A 1 88 ? -12.713 4.456 18.731 1.00 95.12 88 GLU A CA 1
ATOM 678 C C . GLU A 1 88 ? -12.492 5.454 17.585 1.00 95.12 88 GLU A C 1
ATOM 680 O O . GLU A 1 88 ? -12.416 5.082 16.410 1.00 95.12 88 GLU A O 1
ATOM 685 N N . LEU A 1 89 ? -12.407 6.749 17.896 1.00 96.50 89 LEU A N 1
ATOM 686 C CA . LEU A 1 89 ? -12.103 7.777 16.904 1.00 96.50 89 LEU A CA 1
ATOM 687 C C . LEU A 1 89 ? -10.674 7.623 16.368 1.00 96.50 89 LEU A C 1
ATOM 689 O O . LEU A 1 89 ? -10.448 7.770 15.166 1.00 96.50 89 LEU A O 1
ATOM 693 N N . THR A 1 90 ? -9.726 7.293 17.245 1.00 95.12 90 THR A N 1
ATOM 694 C CA . THR A 1 90 ? -8.322 7.075 16.878 1.00 95.12 90 THR A CA 1
ATOM 695 C C . THR A 1 90 ? -8.168 5.858 15.964 1.00 95.12 90 THR A C 1
ATOM 697 O O . THR A 1 90 ? -7.504 5.959 14.932 1.00 95.12 90 THR A O 1
ATOM 700 N N . GLU A 1 91 ? -8.831 4.739 16.277 1.00 94.56 91 GLU A N 1
ATOM 701 C CA . GLU A 1 91 ? -8.864 3.548 15.415 1.00 94.56 91 GLU A CA 1
ATOM 702 C C . GLU A 1 91 ? -9.426 3.890 14.023 1.00 94.56 91 GLU A C 1
ATOM 704 O O . GLU A 1 91 ? -8.803 3.602 12.999 1.00 94.56 91 GLU A O 1
ATOM 709 N N . ARG A 1 92 ? -10.563 4.598 13.960 1.00 94.00 92 ARG A N 1
ATOM 710 C CA . ARG A 1 92 ? -11.166 5.029 12.685 1.00 94.00 92 ARG A CA 1
ATOM 711 C C . ARG A 1 92 ? -10.253 5.949 11.878 1.00 94.00 92 ARG A C 1
ATOM 713 O O . ARG A 1 92 ? -10.152 5.801 10.657 1.00 94.00 92 ARG A O 1
ATOM 720 N N . ALA A 1 93 ? -9.582 6.894 12.533 1.00 95.25 93 ALA A N 1
ATOM 721 C CA . ALA A 1 93 ? -8.633 7.789 11.879 1.00 95.25 93 ALA A CA 1
ATOM 722 C C . ALA A 1 93 ? -7.426 7.020 11.314 1.00 95.25 93 ALA A C 1
ATOM 724 O O . ALA A 1 93 ? -6.956 7.338 10.217 1.00 95.25 93 ALA A O 1
ATOM 725 N N . MET A 1 94 ? -6.967 5.990 12.029 1.00 94.00 94 MET A N 1
ATOM 726 C CA . MET A 1 94 ? -5.886 5.106 11.599 1.00 94.00 94 MET A CA 1
ATOM 727 C C . MET A 1 94 ? -6.274 4.284 10.365 1.00 94.00 94 MET A C 1
ATOM 729 O O . MET A 1 94 ? -5.546 4.307 9.372 1.00 94.00 94 MET A O 1
ATOM 733 N N . LEU A 1 95 ? -7.447 3.641 10.372 1.00 93.31 95 LEU A N 1
ATOM 734 C CA . LEU A 1 95 ? -7.969 2.912 9.208 1.00 93.31 95 LEU A CA 1
ATOM 735 C C . LEU A 1 95 ? -8.142 3.837 7.995 1.00 93.31 95 LEU A C 1
ATOM 737 O O . LEU A 1 95 ? -7.681 3.525 6.900 1.00 93.31 95 LEU A O 1
ATOM 741 N N . SER A 1 96 ? -8.688 5.036 8.209 1.00 94.50 96 SER A N 1
ATOM 742 C CA . SER A 1 96 ? -8.828 6.046 7.150 1.00 94.50 96 SER A CA 1
ATOM 743 C C . SER A 1 96 ? -7.475 6.481 6.571 1.00 94.50 96 SER A C 1
ATOM 745 O O . SER A 1 96 ? -7.378 6.842 5.398 1.00 94.50 96 SER A O 1
ATOM 747 N N . ALA A 1 97 ? -6.413 6.503 7.384 1.00 93.69 97 ALA A N 1
ATOM 748 C CA . ALA A 1 97 ? -5.067 6.805 6.911 1.00 93.69 97 ALA A CA 1
ATOM 749 C C . ALA A 1 97 ? -4.509 5.680 6.033 1.00 93.69 97 ALA A C 1
ATOM 751 O O . ALA A 1 97 ? -3.964 5.971 4.969 1.00 93.69 97 ALA A O 1
ATOM 752 N N . LEU A 1 98 ? -4.696 4.420 6.431 1.00 93.06 98 LEU A N 1
ATOM 753 C CA . LEU A 1 98 ? -4.318 3.253 5.629 1.00 93.06 98 LEU A CA 1
ATOM 754 C C . LEU A 1 98 ? -5.036 3.248 4.269 1.00 93.06 98 LEU A C 1
ATOM 756 O O . LEU A 1 98 ? -4.387 3.077 3.235 1.00 93.06 98 LEU A O 1
ATOM 760 N N . GLU A 1 99 ? -6.334 3.557 4.246 1.00 93.00 99 GLU A N 1
ATOM 761 C CA . GLU A 1 99 ? -7.123 3.626 3.009 1.00 93.00 99 GLU A CA 1
ATOM 762 C C . GLU A 1 99 ? -6.611 4.683 2.029 1.00 93.00 99 GLU A C 1
ATOM 764 O O . GLU A 1 99 ? -6.504 4.411 0.829 1.00 93.00 99 GLU A O 1
ATOM 769 N N . ARG A 1 100 ? -6.220 5.870 2.520 1.00 92.25 100 ARG A N 1
ATOM 770 C CA . ARG A 1 100 ? -5.596 6.919 1.686 1.00 92.25 100 ARG A CA 1
ATOM 771 C C . ARG A 1 100 ? -4.281 6.469 1.046 1.00 92.25 100 ARG A C 1
ATOM 773 O O . ARG A 1 100 ? -3.903 7.006 0.009 1.00 92.25 100 ARG A O 1
ATOM 780 N N . HIS A 1 101 ? -3.607 5.48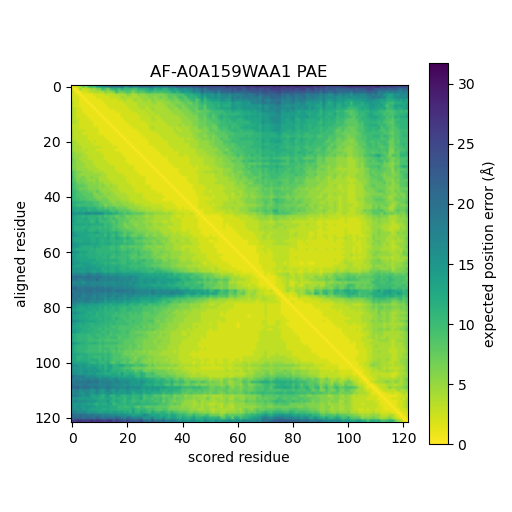8 1.642 1.00 89.94 101 HIS A N 1
ATOM 781 C CA . HIS A 1 101 ? -2.392 4.868 1.116 1.00 89.94 101 HIS A CA 1
ATOM 782 C C . HIS A 1 101 ? -2.658 3.547 0.371 1.00 89.94 101 HIS A C 1
ATOM 784 O O . HIS A 1 101 ? -1.725 2.795 0.104 1.00 89.94 101 HIS A O 1
ATOM 790 N N . GLY A 1 102 ? -3.912 3.276 -0.008 1.00 88.50 102 GLY A N 1
ATOM 791 C CA . GLY A 1 102 ? -4.286 2.131 -0.841 1.00 88.50 102 GLY A CA 1
ATOM 792 C C . GLY A 1 102 ? -4.508 0.825 -0.077 1.00 88.50 102 GLY A C 1
ATOM 793 O O . GLY A 1 102 ? -4.740 -0.205 -0.705 1.00 88.50 102 GLY A O 1
ATOM 794 N N . VAL A 1 103 ? -4.474 0.854 1.256 1.00 91.19 103 VAL A N 1
ATOM 795 C CA . VAL A 1 103 ? -4.703 -0.318 2.108 1.00 91.19 103 VAL A CA 1
ATOM 796 C C . VAL A 1 103 ? -6.140 -0.287 2.608 1.00 91.19 103 VAL A C 1
ATOM 798 O O . VAL A 1 103 ? -6.486 0.515 3.469 1.00 91.19 103 VAL A O 1
ATOM 801 N N . LYS A 1 104 ? -6.989 -1.146 2.044 1.00 89.44 104 LYS A N 1
ATOM 802 C CA . LYS A 1 104 ? -8.419 -1.204 2.365 1.00 89.44 104 LYS A CA 1
ATOM 803 C C . LYS A 1 104 ? -8.735 -2.426 3.208 1.00 89.44 104 LYS A C 1
ATOM 805 O O . LYS A 1 104 ? -8.226 -3.513 2.937 1.00 89.44 104 LYS A O 1
ATOM 810 N N . LYS A 1 105 ? -9.609 -2.244 4.196 1.00 89.38 105 LYS A N 1
ATOM 811 C CA . LYS A 1 105 ? -10.186 -3.356 4.947 1.00 89.38 105 LYS A CA 1
ATOM 812 C C . LYS A 1 105 ? -11.114 -4.153 4.027 1.00 89.38 105 LYS A C 1
ATOM 814 O O . LYS A 1 105 ? -11.885 -3.570 3.268 1.00 89.38 105 LYS A O 1
ATOM 819 N N . LEU A 1 106 ? -11.023 -5.476 4.100 1.00 89.69 106 LEU A N 1
ATOM 820 C CA . LEU A 1 106 ? -11.974 -6.385 3.467 1.00 89.69 106 LEU A CA 1
ATOM 821 C C . LEU A 1 106 ? -13.036 -6.780 4.494 1.00 89.69 106 LEU A C 1
ATOM 823 O O . LEU A 1 106 ? -12.702 -7.067 5.645 1.00 89.69 106 LEU A O 1
ATOM 827 N N . GLU A 1 107 ? -14.299 -6.812 4.076 1.00 87.19 107 GLU A N 1
ATOM 828 C CA . GLU A 1 107 ? -15.430 -7.251 4.901 1.00 87.19 107 GLU A CA 1
ATOM 829 C C . GLU A 1 107 ? -16.091 -8.464 4.234 1.00 87.19 107 GLU A C 1
ATOM 831 O O . GLU A 1 107 ? -17.142 -8.338 3.616 1.00 87.19 107 GLU A O 1
ATOM 836 N N . PRO A 1 108 ? -15.456 -9.649 4.309 1.00 85.00 108 PRO A N 1
ATOM 837 C CA . PRO A 1 108 ? -15.846 -10.817 3.519 1.00 85.00 108 PRO A CA 1
ATOM 838 C C . PRO A 1 108 ? -17.100 -11.535 4.040 1.00 85.00 108 PRO A C 1
ATOM 840 O O . PRO A 1 108 ? -17.437 -12.622 3.570 1.00 85.00 108 PRO A O 1
ATOM 843 N N . GLU A 1 109 ? -17.774 -10.984 5.050 1.00 86.19 109 GLU A N 1
ATOM 844 C CA . GLU A 1 109 ? -18.940 -11.610 5.660 1.00 86.19 109 GLU A CA 1
ATOM 845 C C . GLU A 1 109 ? -20.097 -11.668 4.652 1.00 86.19 109 GLU A C 1
ATOM 847 O O . GLU A 1 109 ? -20.581 -10.653 4.160 1.00 86.19 109 GLU A O 1
ATOM 852 N N . GLY A 1 110 ? -20.525 -12.886 4.311 1.00 86.50 110 GLY A N 1
ATOM 853 C CA . GLY A 1 110 ? -21.538 -13.125 3.280 1.00 86.50 110 GLY A CA 1
ATOM 854 C C . GLY A 1 110 ? -21.002 -13.185 1.842 1.00 86.50 110 GLY A C 1
ATOM 855 O O . GLY A 1 110 ? -21.770 -13.513 0.936 1.00 86.50 110 GLY A O 1
ATOM 856 N N . GLU A 1 111 ? -19.707 -12.943 1.611 1.00 87.94 111 GLU A N 1
ATOM 857 C CA . GLU A 1 111 ? -19.087 -13.086 0.291 1.00 87.94 111 GLU A CA 1
ATOM 858 C C . GLU A 1 111 ? -18.625 -14.525 0.008 1.00 87.94 111 GLU A C 1
ATOM 860 O O . GLU A 1 111 ? -18.368 -15.335 0.903 1.00 87.94 111 GLU A O 1
ATOM 865 N N . LYS A 1 112 ? -18.496 -14.866 -1.281 1.00 91.50 112 LYS A N 1
ATOM 866 C CA . LYS A 1 112 ? -17.913 -16.150 -1.686 1.00 91.50 112 LYS A CA 1
ATOM 867 C C . LYS A 1 112 ? -16.428 -16.165 -1.320 1.00 91.50 112 LYS A C 1
ATOM 869 O O . LYS A 1 112 ? -15.702 -15.225 -1.621 1.00 91.50 112 LYS A O 1
ATOM 874 N N . PHE A 1 113 ? -15.965 -17.263 -0.727 1.00 90.56 113 PHE A N 1
ATOM 875 C CA . PHE A 1 113 ? -14.556 -17.435 -0.383 1.00 90.56 113 PHE A CA 1
ATOM 876 C C . PHE A 1 113 ? -13.638 -17.314 -1.616 1.00 90.56 113 PHE A C 1
ATOM 878 O O . PHE A 1 113 ? -13.813 -18.054 -2.588 1.00 90.56 113 PHE A O 1
ATOM 885 N N . ASP A 1 114 ? -12.645 -16.421 -1.542 1.00 91.75 114 ASP A N 1
ATOM 886 C CA . ASP A 1 114 ? -11.572 -16.259 -2.524 1.00 91.75 114 ASP A CA 1
ATOM 887 C C . ASP A 1 114 ? -10.209 -16.492 -1.838 1.00 91.75 114 ASP A C 1
ATOM 889 O O . ASP A 1 114 ? -9.819 -15.685 -0.994 1.00 91.75 114 ASP A O 1
ATOM 893 N N . PRO A 1 115 ? -9.452 -17.550 -2.191 1.00 91.81 115 PRO A N 1
ATOM 894 C CA . PRO A 1 115 ? -8.142 -17.839 -1.599 1.00 91.81 115 PRO A CA 1
ATOM 895 C C . PRO A 1 115 ? -7.089 -16.735 -1.779 1.00 91.81 115 PRO A C 1
ATOM 897 O O . PRO A 1 115 ? -6.095 -16.725 -1.057 1.00 91.81 115 PRO A O 1
ATOM 900 N N . ASN A 1 116 ? -7.263 -15.829 -2.747 1.00 91.44 116 ASN A N 1
ATOM 901 C CA . ASN A 1 116 ? -6.335 -14.714 -2.951 1.00 91.44 116 ASN A CA 1
ATOM 902 C C . ASN A 1 116 ? -6.500 -13.619 -1.891 1.00 91.44 116 ASN A C 1
ATOM 904 O O . ASN A 1 116 ? -5.568 -12.852 -1.654 1.00 91.44 116 ASN A O 1
ATOM 908 N N . PHE A 1 117 ? -7.678 -13.539 -1.269 1.00 87.62 117 PHE A N 1
ATOM 909 C CA . PHE A 1 117 ? -8.038 -12.479 -0.330 1.00 87.62 117 PHE A CA 1
ATOM 910 C C . PHE A 1 117 ? -8.378 -13.003 1.065 1.00 87.62 117 PHE A C 1
ATOM 912 O O . PHE A 1 117 ? -8.232 -12.272 2.043 1.00 87.62 117 PHE A O 1
ATOM 919 N N . HIS A 1 118 ? -8.830 -14.251 1.180 1.00 90.19 118 HIS A N 1
ATOM 920 C CA . HIS A 1 118 ? -9.353 -14.823 2.414 1.00 90.19 118 HIS A CA 1
ATOM 921 C C . HIS A 1 118 ? -8.488 -15.994 2.880 1.00 90.19 118 HIS A C 1
ATOM 923 O O . HIS A 1 118 ? -8.168 -16.909 2.120 1.00 90.19 118 HIS A O 1
ATOM 929 N N . GLN A 1 119 ? -8.173 -16.001 4.173 1.00 88.06 119 GLN A N 1
ATOM 930 C CA . GLN A 1 119 ? -7.573 -17.142 4.850 1.00 88.06 119 GLN A CA 1
ATOM 931 C C . GLN A 1 119 ? -8.655 -17.856 5.661 1.00 88.06 119 GLN A C 1
ATOM 933 O O . GLN A 1 119 ? -9.216 -17.283 6.592 1.00 88.06 119 GLN A O 1
ATOM 938 N N . ALA A 1 120 ? -8.956 -19.108 5.310 1.00 84.38 120 ALA A N 1
ATOM 939 C CA . ALA A 1 120 ? -9.859 -19.931 6.103 1.00 84.38 120 ALA A CA 1
ATOM 940 C C . ALA A 1 120 ? -9.149 -20.364 7.393 1.00 84.38 120 ALA A C 1
ATOM 942 O O . ALA A 1 120 ? -8.115 -21.032 7.345 1.00 84.38 120 ALA A O 1
ATOM 943 N N . MET A 1 121 ? -9.714 -19.974 8.531 1.00 83.75 121 MET A N 1
ATOM 944 C CA . MET A 1 121 ? -9.272 -20.381 9.863 1.00 83.75 121 MET A CA 1
ATOM 945 C C . MET A 1 121 ? -10.323 -21.333 10.451 1.00 83.75 121 MET A C 1
ATOM 947 O O . MET A 1 121 ? -11.511 -21.172 10.167 1.00 83.75 121 MET A O 1
ATOM 951 N N . PHE A 1 122 ? -9.877 -22.342 11.201 1.00 68.75 122 PHE A N 1
ATOM 952 C CA . PHE A 1 122 ? -10.708 -23.393 11.805 1.00 68.75 122 PHE A CA 1
ATOM 953 C C . PHE A 1 122 ? -10.949 -23.154 13.296 1.00 68.75 122 PHE A C 1
ATOM 955 O O . PHE A 1 122 ? -10.070 -22.538 13.942 1.00 68.75 122 PHE A O 1
#

InterPro domains:
  IPR000740 GrpE nucleotide exchange factor [PF01025] (8-122)
  IPR000740 GrpE nucleotide exchange factor [PR00773] (22-38)
  IPR000740 GrpE nucleotide exchange factor [PR00773] (50-65)
  IPR000740 GrpE nucleotide exchange factor [PR00773] (110-122)
  IPR000740 GrpE nucleotide exchange factor [PTHR21237] (6-122)
  IPR000740 GrpE nucleotide exchange factor [cd00446] (15-122)
  IPR009012 GrpE nucleotide exchange factor, head [G3DSA:2.30.22.10] (102-122)
  IPR013805 GrpE nucleotide exchange factor, coiled-coil [G3DSA:3.90.20.20] (3-100)
  IPR013805 GrpE nucleotide exchange factor, coiled-coil [SSF58014] (7-102)

Secondary structure (DSSP, 8-state):
-HHHHHHHHHHHHHHHHHHHHHHHHHHHHHHHHHHHHHHHHHHHHTTHHHHHHHHHHHHHHHHHHHTS-HHHHHH--HHHHHHHHHHHHHHHHHHHHHHHTT------TTSPP-TTT-----

pLDDT: mean 92.86, std 4.72, range [68.75, 98.19]

Foldseek 3Di:
DVVVVVVVVVVVVVVVVVVVVVVVVVVVVVVVVVVVVVVVVCLLCVCVVVLVVLVVVLVVLVVVLVPQDPCCCVPPDPVVVVVSVVSVVVSVVSQVVCVVSVRHDDDCVVHDDDPVPDDDDD